Protein AF-A0A2D4DQ81-F1 (afdb_monomer)

Solvent-accessible surface area (backbone atoms only — not comparable to full-atom values): 5212 Å² total; per-residue (Å²): 113,66,66,51,47,74,74,66,54,87,78,87,85,88,85,84,86,80,89,72,98,57,100,66,71,84,96,58,45,73,45,65,53,30,33,61,59,85,61,78,70,57,67,79,80,44,79,95,55,67,59,48,75,52,59,70,71,57,50,54,53,50,54,53,51,33,56,75,68,72,46,70,68,43,82,39,76,81

Sequence (78 aa):
MDWLIGYGVTKIISTGTCGVLIPIEENRFLVPIKALRDEGTSHHYVAPSRYINMNSQMLRLIEKTLLAQGLPYQEVIT

Radius of gyration: 14.48 Å; Cα contacts (8 Å, |Δi|>4): 60; chains: 1; bounding box: 35×30×29 Å

Secondary structure (DSSP, 8-state):
-HHHHHTT------------SS---TT-EEEEEEEE--SSSGGGTS-S-SEEEPPHHHHHHHHHHHHHTT--EEEEE-

pLDDT: mean 88.83, std 6.88, range [68.12, 96.94]

Nearest PDB structures (foldseek):
  2b94-assembly1_A  TM=8.926E-01  e=2.994E-01  Plasmodium knowlesi
  6aqu-assembly1_B  TM=8.589E-01  e=2.610E-01  Plasmodium falciparum
  2hwu-assembly1_D  TM=8.953E-01  e=6.816E-01  Salmonella enterica subsp. enterica serovar Typhimurium str. LT2
  3kvv-assembly1_C  TM=8.992E-01  e=6.816E-01  Escherichia coli K-12
  4yjk-assembly1_A  TM=8.919E-01  e=7.300E-01  Shewanella oneidensis MR-1

Foldseek 3Di:
DVVCVVVPDPDDDDDDDDDDPDDDDPPAAEDEQKEQPPDDPCVVPDPDDRIDGDDPVVSVVVVVVCVVVVHHHDYDYD

Mean predicted aligned error: 4.79 Å

Organism: Streptococcus canis (NCBI:txid1329)

InterPro domains:
  IPR000845 Nucleoside phosphorylase domain [PF01048] (3-77)
  IPR035994 Nucleoside phosphorylase superfamily [G3DSA:3.40.50.1580] (1-78)
  IPR035994 Nucleoside phosphorylase superfamily [SSF53167] (1-77)

Structure (mmCIF, N/CA/C/O backbone):
data_AF-A0A2D4DQ81-F1
#
_entry.id   AF-A0A2D4DQ81-F1
#
loop_
_atom_site.group_PDB
_atom_site.id
_atom_site.type_symbol
_atom_site.label_atom_id
_atom_site.label_alt_id
_atom_site.label_comp_id
_atom_site.label_asym_id
_atom_site.label_entity_id
_atom_site.label_seq_id
_atom_site.pdbx_PDB_ins_code
_atom_site.Cartn_x
_atom_site.Cartn_y
_atom_site.Cartn_z
_atom_site.occupancy
_atom_site.B_iso_or_equiv
_atom_site.auth_seq_id
_atom_site.auth_comp_id
_atom_site.auth_asym_id
_atom_site.auth_atom_id
_atom_site.pdbx_PDB_model_num
ATOM 1 N N . MET A 1 1 ? 14.793 -9.416 -3.366 1.00 77.62 1 MET A N 1
ATOM 2 C CA . MET A 1 1 ? 13.502 -9.472 -4.089 1.00 77.62 1 MET A CA 1
ATOM 3 C C . MET A 1 1 ? 13.685 -10.095 -5.467 1.00 77.62 1 MET A C 1
ATOM 5 O O . MET A 1 1 ? 12.853 -10.888 -5.877 1.00 77.62 1 MET A O 1
ATOM 9 N N . ASP A 1 2 ? 14.812 -9.823 -6.120 1.00 83.50 2 ASP A N 1
ATOM 10 C CA . ASP A 1 2 ? 15.116 -10.265 -7.488 1.00 83.50 2 ASP A CA 1
ATOM 11 C C . ASP A 1 2 ? 15.052 -11.777 -7.709 1.00 83.50 2 ASP A C 1
ATOM 13 O O . ASP A 1 2 ? 14.629 -12.214 -8.771 1.00 83.50 2 ASP A O 1
ATOM 17 N N . TRP A 1 3 ? 15.381 -12.591 -6.701 1.00 93.0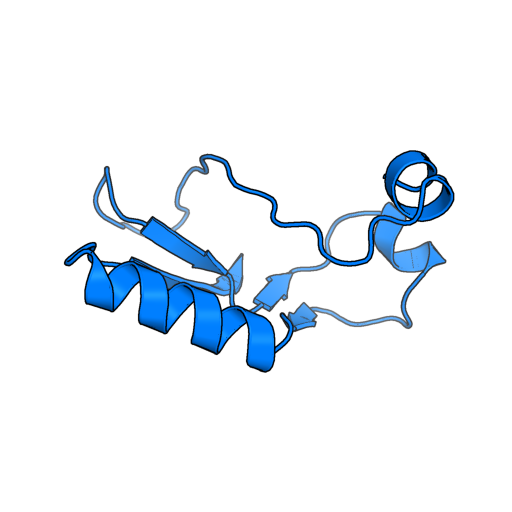6 3 TRP A N 1
ATOM 18 C CA . TRP A 1 3 ? 15.236 -14.043 -6.812 1.00 93.06 3 TRP A CA 1
ATOM 19 C C . TRP A 1 3 ? 13.770 -14.460 -7.014 1.00 93.06 3 TRP A C 1
ATOM 21 O O . TRP A 1 3 ? 13.510 -15.279 -7.884 1.00 93.06 3 TRP A O 1
ATOM 31 N N . LEU A 1 4 ? 12.802 -13.856 -6.306 1.00 92.69 4 LEU A N 1
ATOM 32 C CA . LEU A 1 4 ? 11.368 -14.133 -6.504 1.00 92.69 4 LEU A CA 1
ATOM 33 C C . LEU A 1 4 ? 10.957 -13.840 -7.950 1.00 92.69 4 LEU A C 1
ATOM 35 O O . LEU A 1 4 ? 10.285 -14.651 -8.584 1.00 92.69 4 LEU A O 1
ATOM 39 N N . ILE A 1 5 ? 11.408 -12.701 -8.476 1.00 92.44 5 ILE A N 1
ATOM 40 C CA . ILE A 1 5 ? 11.159 -12.295 -9.862 1.00 92.44 5 ILE A CA 1
ATOM 41 C C . ILE A 1 5 ? 11.808 -13.301 -10.827 1.00 92.44 5 ILE A C 1
ATOM 43 O O . ILE A 1 5 ? 11.162 -13.741 -11.775 1.00 92.44 5 ILE A O 1
ATOM 47 N N . GLY A 1 6 ? 13.041 -13.737 -10.547 1.00 94.06 6 GLY A N 1
ATOM 48 C CA . GLY A 1 6 ? 13.761 -14.755 -11.318 1.00 94.06 6 GLY A CA 1
ATOM 49 C C . GLY A 1 6 ? 13.078 -16.128 -11.339 1.00 94.06 6 GLY A C 1
ATOM 50 O O . GLY A 1 6 ? 13.154 -16.825 -12.345 1.00 94.06 6 GLY A O 1
ATOM 51 N N . TYR A 1 7 ? 12.346 -16.491 -10.281 1.00 95.38 7 TYR A N 1
ATOM 52 C CA . TYR A 1 7 ? 11.501 -17.694 -10.236 1.00 95.38 7 TYR A CA 1
ATOM 53 C C . TYR A 1 7 ? 10.103 -17.496 -10.857 1.00 95.38 7 TYR A C 1
ATOM 55 O O . TYR A 1 7 ? 9.252 -18.377 -10.752 1.00 95.38 7 TYR A O 1
ATOM 63 N N . GLY A 1 8 ? 9.846 -16.362 -11.518 1.00 95.44 8 GLY A N 1
ATOM 64 C CA . GLY A 1 8 ? 8.604 -16.104 -12.250 1.00 95.44 8 GLY A CA 1
ATOM 65 C C . GLY A 1 8 ? 7.494 -15.440 -11.433 1.00 95.44 8 GLY A C 1
ATOM 66 O O . GLY A 1 8 ? 6.352 -15.377 -11.894 1.00 95.44 8 GLY A O 1
ATOM 67 N N . VAL A 1 9 ? 7.785 -14.920 -10.235 1.00 95.62 9 VAL A N 1
ATOM 68 C CA . VAL A 1 9 ? 6.800 -14.148 -9.465 1.00 95.62 9 VAL A CA 1
ATOM 69 C C . VAL A 1 9 ? 6.540 -12.810 -10.156 1.00 95.62 9 VAL A C 1
ATOM 71 O O . VAL A 1 9 ? 7.437 -11.990 -10.324 1.00 95.62 9 VAL A O 1
ATOM 74 N N . THR A 1 10 ? 5.279 -12.567 -10.514 1.00 91.75 10 THR A N 1
ATOM 75 C CA . THR A 1 10 ? 4.843 -11.351 -11.227 1.00 91.75 10 THR A CA 1
ATOM 76 C C . THR A 1 10 ? 4.074 -10.365 -10.350 1.00 91.75 10 THR A C 1
ATOM 78 O O . THR A 1 10 ? 3.874 -9.216 -10.741 1.00 91.75 10 THR A O 1
ATOM 81 N N . LYS A 1 11 ? 3.623 -10.795 -9.166 1.00 90.31 11 LYS A N 1
ATOM 82 C CA . LYS A 1 11 ? 2.865 -9.975 -8.214 1.00 90.31 11 LYS A CA 1
ATOM 83 C C . LYS A 1 11 ? 3.402 -10.205 -6.810 1.00 90.31 11 LYS A C 1
ATOM 85 O O . LYS A 1 11 ? 3.428 -11.339 -6.343 1.00 90.31 11 LYS A O 1
ATOM 90 N N . ILE A 1 12 ? 3.810 -9.128 -6.147 1.00 90.56 12 ILE A N 1
ATOM 91 C CA . ILE A 1 12 ? 4.345 -9.150 -4.785 1.00 90.56 12 ILE A CA 1
ATOM 92 C C . ILE A 1 12 ? 3.506 -8.191 -3.945 1.00 90.56 12 ILE A C 1
ATOM 94 O O . ILE A 1 12 ? 3.296 -7.044 -4.336 1.00 90.56 12 ILE A O 1
ATOM 98 N N . ILE A 1 13 ? 3.021 -8.672 -2.803 1.00 90.31 13 ILE A N 1
ATOM 99 C CA . ILE A 1 13 ? 2.308 -7.871 -1.808 1.00 90.31 13 ILE A CA 1
ATOM 100 C C . ILE A 1 13 ? 3.163 -7.886 -0.546 1.00 90.31 13 ILE A C 1
ATOM 102 O O . ILE A 1 13 ? 3.482 -8.958 -0.038 1.00 90.31 13 ILE A O 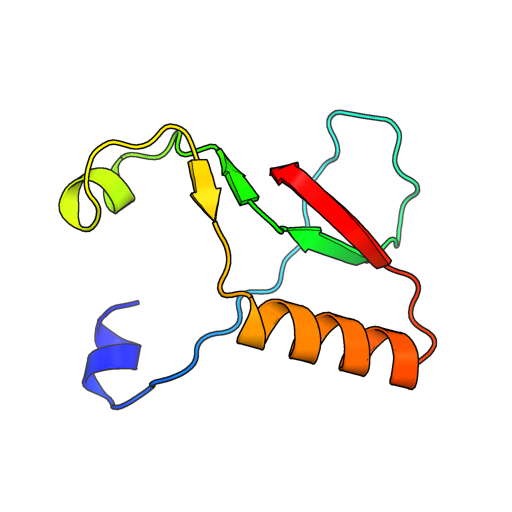1
ATOM 106 N N . SER A 1 14 ? 3.551 -6.706 -0.068 1.00 90.56 14 SER A N 1
ATOM 107 C CA . SER A 1 14 ? 4.256 -6.551 1.203 1.00 90.56 14 SER A CA 1
ATOM 108 C C . SER A 1 14 ? 3.275 -6.058 2.256 1.00 90.56 14 SER A C 1
ATOM 110 O O . SER A 1 14 ? 2.569 -5.075 2.030 1.00 90.56 14 SER A O 1
ATOM 112 N N . THR A 1 15 ? 3.226 -6.740 3.394 1.00 92.50 15 THR A N 1
ATOM 113 C CA . THR A 1 15 ? 2.405 -6.368 4.549 1.00 92.50 15 THR A CA 1
ATOM 114 C C . THR A 1 15 ? 3.290 -6.305 5.779 1.00 92.50 15 THR A C 1
ATOM 116 O O . THR A 1 15 ? 4.140 -7.173 5.973 1.00 92.50 15 THR A O 1
ATOM 119 N 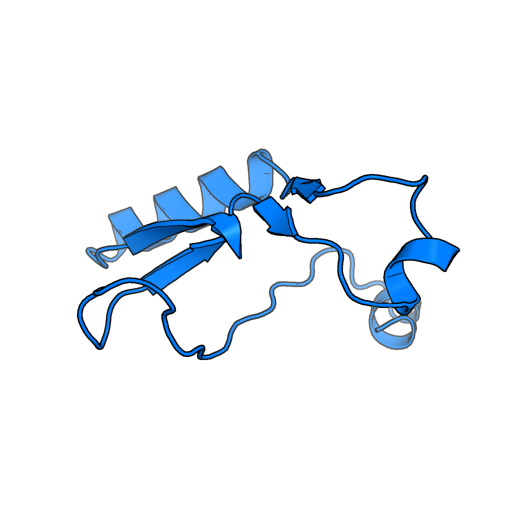N . GLY A 1 16 ? 3.066 -5.315 6.630 1.00 92.25 16 GLY A N 1
ATOM 120 C CA . GLY A 1 16 ? 3.814 -5.149 7.865 1.00 92.25 16 GLY A CA 1
ATOM 121 C C . GLY A 1 16 ? 3.122 -4.168 8.796 1.00 92.25 16 GLY A C 1
ATOM 122 O O . GLY A 1 16 ? 1.997 -3.740 8.545 1.00 92.25 16 GLY A O 1
ATOM 123 N N . THR A 1 17 ? 3.816 -3.818 9.868 1.00 91.81 17 THR A N 1
ATOM 124 C CA . THR A 1 17 ? 3.371 -2.839 10.860 1.00 91.81 17 THR A CA 1
ATOM 125 C C . THR A 1 17 ? 4.260 -1.605 10.800 1.00 91.81 17 THR A C 1
ATOM 127 O O . THR A 1 17 ? 5.452 -1.715 10.512 1.00 91.81 17 THR A O 1
ATOM 130 N N . CYS A 1 18 ? 3.713 -0.439 11.123 1.00 89.81 18 CYS A N 1
ATOM 131 C CA . CYS A 1 18 ? 4.471 0.804 11.203 1.00 89.81 18 CYS A CA 1
ATOM 132 C C . CYS A 1 18 ? 3.975 1.676 12.359 1.00 89.81 18 CYS A C 1
ATOM 134 O O . CYS A 1 18 ? 2.827 1.563 12.785 1.00 89.81 18 CYS A O 1
ATOM 136 N N . GLY A 1 19 ? 4.849 2.556 12.849 1.00 90.81 19 GLY A N 1
ATOM 137 C CA . GLY A 1 19 ? 4.442 3.667 13.706 1.00 90.81 19 GLY A CA 1
ATOM 138 C C . GLY A 1 19 ? 3.780 4.779 12.891 1.00 90.81 19 GLY A C 1
ATOM 139 O O . GLY A 1 19 ? 3.895 4.815 11.665 1.00 90.81 19 GLY A O 1
ATOM 140 N N . VAL A 1 20 ? 3.103 5.699 13.575 1.00 90.94 20 VAL A N 1
ATOM 141 C CA . VAL A 1 20 ? 2.395 6.822 12.949 1.00 90.94 20 VAL A CA 1
ATOM 142 C C . VAL A 1 20 ? 2.991 8.149 13.415 1.00 90.94 20 VAL A C 1
ATOM 144 O O . VAL A 1 20 ? 3.278 8.331 14.594 1.00 90.94 20 VAL A O 1
ATOM 147 N N . LEU A 1 21 ? 3.212 9.073 12.475 1.00 90.88 21 LEU A N 1
ATOM 148 C CA . LEU A 1 21 ? 3.727 10.424 12.761 1.00 90.88 21 LEU A CA 1
ATOM 149 C C . LEU A 1 21 ? 2.608 11.426 13.086 1.00 90.88 21 LEU A C 1
ATOM 151 O O . LEU A 1 21 ? 2.865 12.517 13.586 1.00 90.88 21 LEU A O 1
ATOM 155 N N . ILE A 1 22 ? 1.368 11.048 12.784 1.00 90.94 22 ILE A N 1
ATOM 156 C CA . ILE A 1 22 ? 0.141 11.765 13.122 1.00 90.94 22 ILE A CA 1
ATOM 157 C C . ILE A 1 22 ? -0.741 10.839 13.966 1.00 90.94 22 ILE A C 1
ATOM 159 O O . ILE A 1 22 ? -0.614 9.621 13.837 1.00 90.94 22 ILE A O 1
ATOM 163 N N . PRO A 1 23 ? -1.629 11.372 14.821 1.00 89.25 23 PRO A N 1
ATOM 164 C CA . PRO A 1 23 ? -2.490 10.547 15.661 1.00 89.25 23 PRO A CA 1
ATOM 165 C C . PRO A 1 23 ? -3.484 9.755 14.801 1.00 89.25 23 PRO A C 1
ATOM 167 O O . PRO A 1 23 ? -4.512 10.272 14.367 1.00 89.25 23 PRO A O 1
ATOM 170 N N . ILE A 1 24 ? -3.151 8.491 14.553 1.00 90.25 24 ILE A N 1
ATOM 171 C CA . ILE A 1 24 ? -4.020 7.476 13.958 1.00 90.25 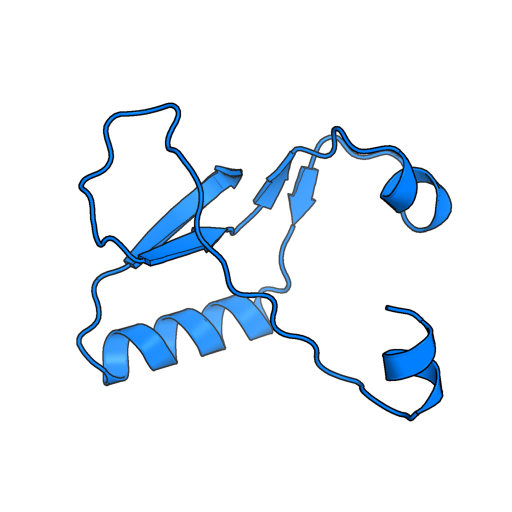24 ILE A CA 1
ATOM 172 C C . ILE A 1 24 ? -4.232 6.402 15.022 1.00 90.25 24 ILE A C 1
ATOM 174 O O . ILE A 1 24 ? -3.299 6.040 15.737 1.00 90.25 24 ILE A O 1
ATOM 178 N N . GLU A 1 25 ? -5.464 5.914 15.137 1.00 88.19 25 GLU A N 1
ATOM 179 C CA . GLU A 1 25 ? -5.815 4.867 16.096 1.00 88.19 25 GLU A CA 1
ATOM 180 C C . GLU A 1 25 ? -5.039 3.569 15.842 1.00 88.19 25 GLU A C 1
ATOM 182 O O . GLU A 1 25 ? -4.777 3.185 14.698 1.00 88.19 25 GLU A O 1
ATOM 187 N N . GLU A 1 26 ? -4.718 2.862 16.925 1.00 85.31 26 GLU A N 1
ATOM 188 C CA . GLU A 1 26 ? -4.166 1.513 16.845 1.00 85.31 26 GLU A CA 1
ATOM 189 C C . GLU A 1 26 ? -5.135 0.549 16.144 1.00 85.31 26 GLU A C 1
ATOM 191 O O . GLU A 1 26 ? -6.347 0.765 16.090 1.00 85.31 26 GLU A O 1
ATOM 196 N N . ASN A 1 27 ? -4.591 -0.552 15.619 1.00 86.44 27 ASN A N 1
ATOM 197 C CA . ASN A 1 27 ? -5.348 -1.593 14.912 1.00 86.44 27 ASN A CA 1
ATOM 198 C C . ASN A 1 27 ? -6.087 -1.100 13.653 1.00 86.44 27 ASN A C 1
ATOM 200 O O . ASN A 1 27 ? -7.046 -1.726 13.200 1.00 86.44 27 ASN A O 1
ATOM 204 N N . ARG A 1 28 ? -5.632 0.008 13.057 1.00 89.06 28 ARG A N 1
ATOM 205 C CA . ARG 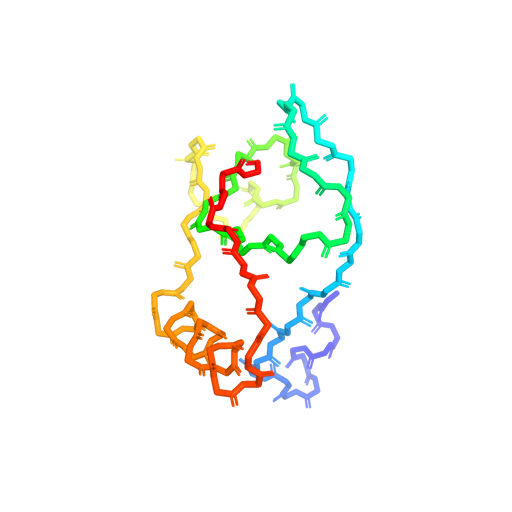A 1 28 ? -6.115 0.494 11.763 1.00 89.06 28 ARG A CA 1
ATOM 206 C C . ARG A 1 28 ? -5.268 -0.072 10.624 1.00 89.06 28 ARG A C 1
ATOM 208 O O . ARG A 1 28 ? -4.042 0.016 10.653 1.00 89.06 28 ARG A O 1
ATOM 215 N N . PHE A 1 29 ? -5.914 -0.589 9.580 1.00 93.12 29 PHE A N 1
ATOM 216 C CA . PHE A 1 29 ? -5.215 -0.910 8.337 1.00 93.12 29 PHE A CA 1
ATOM 217 C C . PHE A 1 29 ? -4.832 0.370 7.598 1.00 93.12 29 PHE A C 1
ATOM 219 O O . PHE A 1 29 ? -5.669 1.247 7.381 1.00 93.12 29 PHE A O 1
ATOM 226 N N . LEU A 1 30 ? -3.573 0.455 7.178 1.00 94.00 30 LEU A N 1
ATOM 227 C CA . LEU A 1 30 ? -3.055 1.577 6.407 1.00 94.00 30 LEU A CA 1
ATOM 228 C C . LEU A 1 30 ? -2.748 1.112 4.988 1.00 94.00 30 LEU A C 1
ATOM 230 O O . LEU A 1 30 ? -1.989 0.164 4.789 1.00 94.00 30 LEU A O 1
ATOM 234 N N . VAL A 1 31 ? -3.345 1.780 4.005 1.00 94.12 31 VAL A N 1
ATOM 235 C CA . VAL A 1 31 ? -3.107 1.511 2.585 1.00 94.12 31 VAL A CA 1
ATOM 236 C C . VAL A 1 31 ? -2.232 2.638 2.033 1.00 94.12 31 VAL A C 1
ATOM 238 O O . VAL A 1 31 ? -2.724 3.750 1.835 1.00 94.12 31 VAL A O 1
ATOM 241 N N . PRO A 1 32 ? -0.927 2.403 1.808 1.00 92.69 32 PRO A N 1
ATOM 242 C CA . PRO A 1 32 ? -0.047 3.425 1.264 1.00 92.69 32 PRO A CA 1
ATOM 243 C C . PRO A 1 32 ? -0.398 3.680 -0.203 1.00 92.69 32 PRO A C 1
ATOM 245 O O . PRO A 1 32 ? -0.243 2.802 -1.048 1.00 92.69 32 PRO A O 1
ATOM 248 N N . ILE A 1 33 ? -0.854 4.889 -0.525 1.00 93.56 33 ILE A N 1
ATOM 249 C CA . ILE A 1 33 ? -1.125 5.295 -1.915 1.00 93.56 33 ILE A CA 1
ATOM 250 C C . ILE A 1 33 ? 0.127 5.861 -2.590 1.00 93.56 33 ILE A C 1
ATOM 252 O O . ILE A 1 33 ? 0.287 5.788 -3.814 1.00 93.56 33 ILE A O 1
ATOM 256 N N . LYS A 1 34 ? 1.028 6.425 -1.781 1.00 91.62 34 LYS A N 1
ATOM 257 C CA . LYS A 1 34 ? 2.306 7.006 -2.186 1.00 91.62 34 LYS A CA 1
ATOM 258 C C . LYS A 1 34 ? 3.321 6.810 -1.070 1.00 91.62 34 LYS A C 1
ATOM 260 O O . LYS A 1 34 ? 2.957 6.909 0.097 1.00 91.62 34 LYS A O 1
ATOM 265 N N . ALA A 1 35 ? 4.574 6.603 -1.448 1.00 89.50 35 ALA A N 1
ATOM 266 C CA . ALA A 1 35 ? 5.691 6.547 -0.516 1.00 89.50 35 ALA A CA 1
ATOM 267 C C . ALA A 1 35 ? 6.711 7.641 -0.843 1.00 89.50 35 ALA A C 1
ATOM 269 O O . ALA A 1 35 ? 7.073 7.823 -2.010 1.00 89.50 35 ALA A O 1
ATOM 270 N N . LEU A 1 36 ? 7.150 8.378 0.171 1.00 88.50 36 LEU A N 1
ATOM 271 C CA . LEU A 1 36 ? 8.282 9.282 0.138 1.00 88.50 36 LEU A CA 1
ATOM 272 C C . LEU A 1 36 ? 9.529 8.454 -0.150 1.00 88.50 36 LEU A C 1
ATOM 274 O O . LEU A 1 36 ? 9.794 7.433 0.484 1.00 88.50 36 LEU A O 1
ATOM 278 N N . ARG A 1 37 ? 10.287 8.886 -1.150 1.00 84.25 37 ARG A N 1
ATOM 279 C CA . ARG A 1 37 ? 11.483 8.180 -1.578 1.00 84.25 37 ARG A CA 1
ATOM 280 C C . ARG A 1 37 ? 12.693 8.752 -0.854 1.00 84.25 37 ARG A C 1
ATOM 282 O O . ARG A 1 37 ? 13.273 9.728 -1.316 1.00 84.25 37 ARG A O 1
ATOM 289 N N . ASP A 1 38 ? 13.020 8.151 0.283 1.00 77.50 38 ASP A N 1
ATOM 290 C CA . ASP A 1 38 ? 14.154 8.545 1.137 1.00 77.50 38 ASP A CA 1
ATOM 291 C C . ASP A 1 38 ? 15.195 7.416 1.294 1.00 77.50 38 ASP A C 1
ATOM 293 O O . ASP A 1 38 ? 16.117 7.492 2.099 1.00 77.50 38 ASP A O 1
ATOM 297 N N . GLU A 1 39 ? 15.053 6.332 0.519 1.00 68.94 39 GLU A N 1
ATOM 298 C CA . GLU A 1 39 ? 15.946 5.169 0.552 1.00 68.94 39 GLU A CA 1
ATOM 299 C C . GLU A 1 39 ? 16.788 5.058 -0.729 1.00 68.94 39 GLU A C 1
ATOM 301 O O . GLU A 1 39 ? 16.331 5.400 -1.819 1.00 68.94 39 GLU A O 1
ATOM 306 N N . GLY A 1 40 ? 18.032 4.584 -0.606 1.00 68.12 40 GLY A N 1
ATOM 307 C CA . GLY A 1 40 ? 19.019 4.609 -1.693 1.00 68.12 40 GLY A CA 1
ATOM 308 C C . GLY A 1 40 ? 18.798 3.590 -2.820 1.00 68.12 40 GLY A C 1
ATOM 309 O O . GLY A 1 40 ? 19.296 3.791 -3.924 1.00 68.12 40 GLY A O 1
ATOM 310 N N . THR A 1 41 ? 18.044 2.513 -2.595 1.00 70.69 41 THR A N 1
ATOM 311 C CA . THR A 1 41 ? 17.949 1.376 -3.528 1.00 70.69 41 THR A CA 1
ATOM 312 C C . THR A 1 41 ? 17.128 1.724 -4.767 1.00 70.69 41 THR A C 1
ATOM 314 O O . THR A 1 41 ? 17.544 1.446 -5.891 1.00 70.69 41 THR A O 1
ATOM 317 N N . SER A 1 42 ? 15.985 2.391 -4.604 1.00 70.69 42 SER A N 1
ATOM 318 C CA . SER A 1 42 ? 15.097 2.797 -5.703 1.00 70.69 42 SER A CA 1
ATOM 319 C C . SER A 1 42 ? 15.735 3.776 -6.689 1.00 70.69 42 SER A C 1
ATOM 321 O O . SER A 1 42 ? 15.322 3.814 -7.851 1.00 70.69 42 SER A O 1
ATOM 323 N N . HIS A 1 43 ? 16.778 4.513 -6.288 1.00 69.75 43 HIS A N 1
ATOM 324 C CA . HIS A 1 43 ? 17.528 5.391 -7.193 1.00 69.75 43 HIS A CA 1
ATOM 325 C C . HIS A 1 43 ? 18.218 4.637 -8.336 1.00 69.75 43 HIS A C 1
ATOM 327 O O . HIS 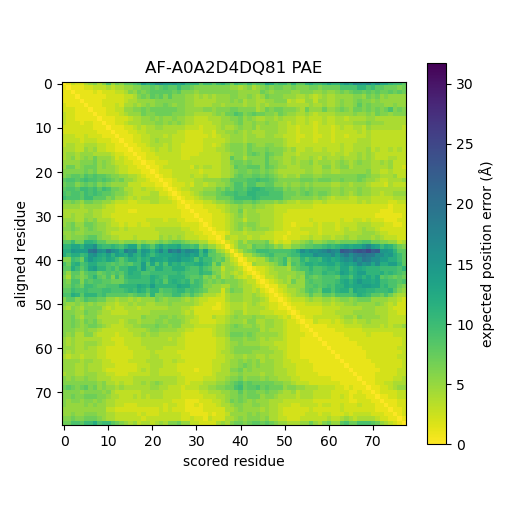A 1 43 ? 18.467 5.233 -9.381 1.00 69.75 43 HIS A O 1
ATOM 333 N N . HIS A 1 44 ? 18.483 3.339 -8.171 1.00 75.56 44 HIS A N 1
ATOM 334 C CA . HIS A 1 44 ? 19.083 2.506 -9.212 1.00 75.56 44 HIS A CA 1
ATOM 335 C C . HIS A 1 44 ? 18.074 2.009 -10.258 1.00 75.56 44 HIS A C 1
ATOM 337 O O . HIS A 1 44 ? 18.480 1.629 -11.354 1.00 75.56 44 HIS A O 1
ATOM 343 N N . TYR A 1 45 ? 16.774 2.018 -9.944 1.00 74.62 45 TYR A N 1
ATOM 344 C CA . TYR A 1 45 ? 15.743 1.363 -10.759 1.00 74.62 45 TYR A CA 1
ATOM 345 C C . TYR A 1 45 ? 14.694 2.325 -11.324 1.00 74.62 45 TYR A C 1
ATOM 347 O O . TYR A 1 45 ? 14.016 1.991 -12.294 1.00 74.62 45 TYR A O 1
ATOM 355 N N . VAL A 1 46 ? 14.535 3.514 -10.733 1.00 79.94 46 VAL A N 1
ATOM 356 C CA . VAL A 1 46 ? 13.506 4.487 -11.121 1.00 79.94 46 VAL A CA 1
ATOM 357 C C . VAL A 1 46 ? 14.098 5.893 -11.192 1.00 79.94 46 VAL A C 1
ATOM 359 O O . VAL A 1 46 ? 14.850 6.322 -10.312 1.00 79.94 46 VAL A O 1
ATOM 362 N N . ALA A 1 47 ? 13.705 6.642 -12.228 1.00 81.44 47 ALA A N 1
ATOM 363 C CA . ALA A 1 47 ? 14.108 8.033 -12.423 1.00 81.44 47 ALA A CA 1
ATOM 364 C C . ALA A 1 47 ? 13.862 8.888 -11.162 1.00 81.44 47 ALA A C 1
ATOM 366 O O . ALA A 1 47 ? 12.911 8.617 -10.426 1.00 81.44 47 ALA A O 1
ATOM 367 N N . PRO A 1 48 ? 14.684 9.919 -10.894 1.00 81.88 48 PRO A N 1
ATOM 368 C CA . PRO A 1 48 ? 14.533 10.802 -9.738 1.00 81.88 48 PRO A CA 1
ATOM 369 C C . PRO A 1 48 ? 13.102 11.316 -9.543 1.00 81.88 48 PRO A C 1
ATOM 371 O O . PRO A 1 48 ? 12.546 11.994 -10.402 1.00 81.88 48 PRO A O 1
ATOM 374 N N . SER A 1 49 ? 12.506 10.998 -8.395 1.00 84.56 49 SER A N 1
ATOM 375 C CA . SER A 1 49 ? 11.190 11.483 -7.979 1.00 84.56 49 SER A CA 1
ATOM 376 C C . SER A 1 49 ? 11.137 11.580 -6.457 1.00 84.56 49 SER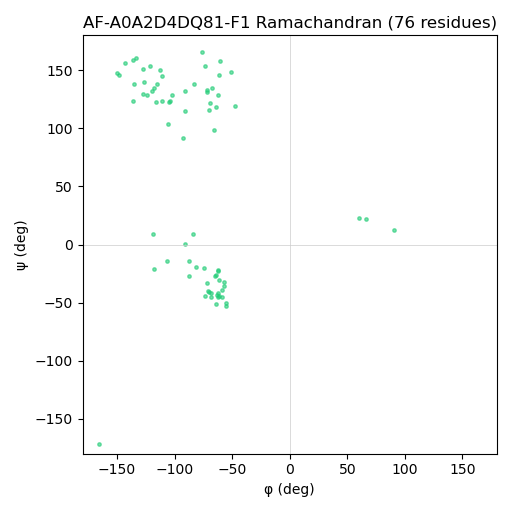 A C 1
ATOM 378 O O . SER A 1 49 ? 11.763 10.784 -5.762 1.00 84.56 49 SER A O 1
ATOM 380 N N . ARG A 1 50 ? 10.374 12.547 -5.933 1.00 86.38 50 ARG A N 1
ATOM 381 C CA . ARG A 1 50 ? 10.166 12.690 -4.481 1.00 86.38 50 ARG A CA 1
ATOM 382 C C . ARG A 1 50 ? 9.273 11.587 -3.913 1.00 86.38 50 ARG A C 1
ATOM 384 O O . ARG A 1 50 ? 9.454 11.172 -2.778 1.00 86.38 50 ARG A O 1
ATOM 391 N N . TYR A 1 51 ? 8.311 11.126 -4.708 1.00 89.31 51 TYR A N 1
ATOM 392 C CA . TYR A 1 51 ? 7.364 10.089 -4.320 1.00 89.31 51 TYR A CA 1
ATOM 393 C C . TYR A 1 51 ? 7.348 8.960 -5.344 1.00 89.31 51 TYR A C 1
ATOM 395 O O . TYR A 1 51 ? 7.551 9.187 -6.542 1.00 89.31 51 TYR A O 1
ATOM 403 N N . ILE A 1 52 ? 7.041 7.759 -4.868 1.00 88.88 52 ILE A N 1
ATOM 404 C CA . ILE A 1 52 ? 6.651 6.613 -5.683 1.00 88.88 52 ILE A CA 1
ATOM 405 C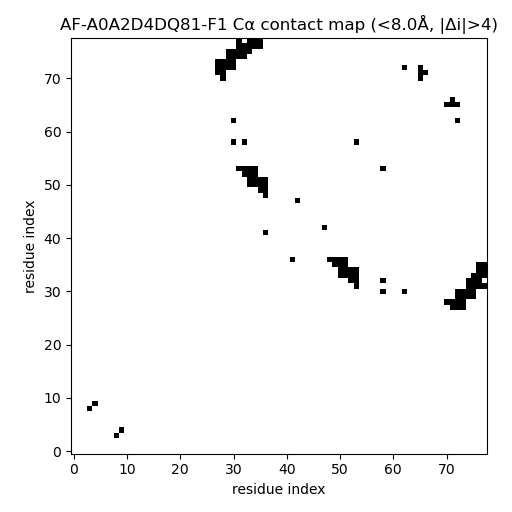 C . ILE A 1 52 ? 5.141 6.434 -5.515 1.00 88.88 52 ILE A C 1
ATOM 407 O O . ILE A 1 52 ? 4.650 6.298 -4.396 1.00 88.88 52 ILE A O 1
ATOM 411 N N . ASN A 1 53 ? 4.400 6.467 -6.625 1.00 89.81 53 ASN A N 1
ATOM 412 C CA . ASN A 1 53 ? 2.965 6.180 -6.617 1.00 89.81 53 ASN A CA 1
ATOM 413 C C . ASN A 1 53 ? 2.744 4.668 -6.663 1.00 89.81 53 ASN A C 1
ATOM 415 O O . ASN A 1 53 ? 3.383 3.975 -7.459 1.00 89.81 53 ASN A O 1
ATOM 419 N N . MET A 1 54 ? 1.797 4.172 -5.871 1.00 88.62 54 MET A N 1
ATOM 420 C CA . MET A 1 54 ? 1.386 2.776 -5.956 1.00 88.62 54 MET A CA 1
ATOM 421 C C . MET A 1 54 ? 0.550 2.501 -7.209 1.00 88.62 54 MET A C 1
ATOM 423 O O . MET A 1 54 ? -0.113 3.378 -7.766 1.00 88.62 54 MET A O 1
ATOM 427 N N . ASN A 1 55 ? 0.581 1.248 -7.667 1.00 89.75 55 ASN A N 1
ATOM 428 C CA . ASN A 1 55 ? -0.199 0.812 -8.820 1.00 89.75 55 ASN A CA 1
ATOM 429 C C . ASN A 1 55 ? -1.708 0.927 -8.522 1.00 89.75 55 ASN A C 1
ATOM 431 O O . ASN A 1 55 ? -2.235 0.234 -7.652 1.00 89.75 55 ASN A O 1
ATOM 435 N N . SER A 1 56 ? -2.416 1.754 -9.296 1.00 89.62 56 SER A N 1
ATOM 436 C CA . SER A 1 56 ? -3.842 2.054 -9.099 1.00 89.62 56 SER A CA 1
ATOM 437 C C . SER A 1 56 ? -4.779 0.858 -9.290 1.00 89.62 56 SER A C 1
ATOM 439 O O . SER A 1 56 ? -5.870 0.822 -8.726 1.00 89.62 56 SER A O 1
ATOM 441 N N . GLN A 1 57 ? -4.406 -0.136 -10.100 1.00 91.38 57 GLN A N 1
ATOM 442 C CA . GLN A 1 57 ? -5.171 -1.382 -10.205 1.00 91.38 57 GLN A CA 1
ATOM 443 C C . GLN A 1 57 ? -5.025 -2.216 -8.932 1.00 91.38 57 GLN A C 1
ATOM 445 O O . GLN A 1 57 ? -6.014 -2.769 -8.457 1.00 91.38 57 GLN A O 1
ATOM 450 N N . MET A 1 58 ? -3.818 -2.269 -8.364 1.00 89.62 58 MET A N 1
ATOM 451 C CA . MET A 1 58 ? -3.565 -3.018 -7.137 1.00 89.62 58 MET A CA 1
ATOM 452 C C . MET A 1 58 ? -4.223 -2.360 -5.921 1.00 89.62 58 MET A C 1
ATOM 454 O O . MET A 1 58 ? -4.834 -3.064 -5.124 1.00 89.62 58 MET A O 1
ATOM 458 N N . LEU A 1 59 ? -4.176 -1.026 -5.824 1.00 92.62 59 LEU A N 1
ATOM 459 C CA . LEU A 1 59 ? -4.871 -0.268 -4.776 1.00 92.62 59 LEU A CA 1
ATOM 460 C C . LEU A 1 59 ? -6.368 -0.591 -4.750 1.00 92.62 59 LEU A C 1
ATOM 462 O O . LEU A 1 59 ? -6.867 -1.090 -3.748 1.00 92.62 59 LEU A O 1
ATOM 466 N N . ARG A 1 60 ? -7.049 -0.479 -5.898 1.00 93.75 60 ARG A N 1
ATOM 467 C CA . ARG A 1 60 ? -8.479 -0.817 -6.010 1.00 93.75 60 ARG A CA 1
ATOM 468 C C . ARG A 1 60 ? -8.803 -2.252 -5.595 1.00 93.75 60 ARG A C 1
ATOM 470 O O . ARG A 1 60 ? -9.869 -2.505 -5.040 1.00 93.75 60 ARG A O 1
ATOM 477 N N . LEU A 1 61 ? -7.916 -3.208 -5.883 1.00 94.12 61 LEU A N 1
ATOM 478 C CA . LEU A 1 61 ? -8.097 -4.600 -5.459 1.00 94.12 61 LEU A CA 1
ATOM 479 C C . LEU A 1 61 ? -7.970 -4.749 -3.939 1.00 94.12 61 LEU A C 1
ATOM 481 O O . LEU A 1 61 ? -8.770 -5.465 -3.337 1.00 94.12 61 LEU A O 1
ATOM 485 N N . ILE A 1 62 ? -6.999 -4.069 -3.326 1.00 93.69 62 ILE A N 1
ATOM 486 C CA . ILE A 1 62 ? -6.794 -4.070 -1.873 1.00 93.69 62 ILE A CA 1
ATOM 487 C C . ILE A 1 62 ? -7.996 -3.430 -1.176 1.00 93.69 62 ILE A C 1
ATOM 489 O O . ILE A 1 62 ? -8.606 -4.068 -0.324 1.00 93.69 62 ILE A O 1
ATOM 493 N N . GLU A 1 63 ? -8.397 -2.232 -1.599 1.00 94.06 63 GLU A N 1
ATOM 494 C CA . GLU A 1 63 ? -9.554 -1.499 -1.069 1.00 94.06 63 GLU A CA 1
ATOM 495 C C . GLU A 1 63 ? -10.829 -2.343 -1.145 1.00 94.06 63 GLU A C 1
ATOM 497 O O . GLU A 1 63 ? -11.508 -2.556 -0.142 1.00 94.06 63 GLU A O 1
ATOM 502 N N . LYS A 1 64 ? -11.120 -2.919 -2.320 1.00 95.88 64 LYS A N 1
ATOM 503 C CA . LYS A 1 64 ? -12.285 -3.793 -2.507 1.00 95.88 64 LYS A CA 1
ATOM 504 C C . LYS A 1 64 ? -12.250 -5.005 -1.576 1.00 95.88 64 LYS A C 1
ATOM 506 O O . LYS A 1 64 ? -13.293 -5.409 -1.069 1.00 95.88 64 LYS A O 1
ATOM 511 N N . THR A 1 65 ? -11.073 -5.593 -1.368 1.00 95.94 65 THR A N 1
ATOM 512 C CA . THR A 1 65 ? -10.908 -6.759 -0.491 1.00 95.94 65 THR A CA 1
ATOM 513 C C . THR A 1 65 ? -11.148 -6.380 0.967 1.00 95.94 65 THR A C 1
ATOM 515 O O . THR A 1 65 ? -11.899 -7.067 1.650 1.00 95.94 65 THR A O 1
ATOM 518 N N . LEU A 1 66 ? -10.580 -5.263 1.429 1.00 94.62 66 LEU A N 1
ATOM 519 C CA . LEU A 1 66 ? -10.761 -4.769 2.796 1.00 94.62 66 LEU A CA 1
ATOM 520 C C . LEU A 1 66 ? -12.231 -4.435 3.079 1.00 94.62 66 LEU A C 1
ATOM 522 O O . LEU A 1 66 ? -12.782 -4.896 4.078 1.00 94.62 66 LEU A O 1
ATOM 526 N N . LEU A 1 67 ? -12.897 -3.743 2.149 1.00 94.56 67 LEU A N 1
ATOM 527 C CA . LEU A 1 67 ? -14.327 -3.435 2.245 1.00 94.56 67 LEU A CA 1
ATOM 528 C C . LEU A 1 67 ? -15.193 -4.697 2.283 1.00 94.56 67 LEU A C 1
ATOM 530 O O . LEU A 1 67 ? -1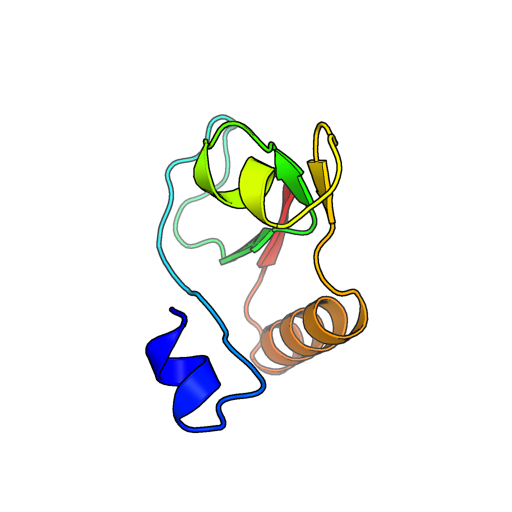6.101 -4.791 3.105 1.00 94.56 67 LEU A O 1
ATOM 534 N N . ALA A 1 68 ? -14.903 -5.686 1.432 1.00 96.94 68 ALA A N 1
ATOM 535 C CA . ALA A 1 68 ? -15.644 -6.947 1.405 1.00 96.94 68 ALA A CA 1
ATOM 536 C C . ALA A 1 68 ? -15.496 -7.759 2.704 1.00 96.94 68 ALA A C 1
ATOM 538 O O . ALA A 1 68 ? -16.386 -8.537 3.035 1.00 96.94 68 ALA A O 1
ATOM 539 N N . GLN A 1 69 ? -14.391 -7.583 3.432 1.00 95.44 69 GLN A N 1
ATOM 540 C CA . GLN A 1 69 ? -14.157 -8.208 4.738 1.00 95.44 69 GLN A CA 1
ATOM 541 C C . GLN A 1 69 ? -14.639 -7.346 5.918 1.00 95.44 69 GLN A C 1
ATOM 543 O O . GLN A 1 69 ? -14.479 -7.748 7.066 1.00 95.44 69 GLN A O 1
ATOM 548 N N . GLY A 1 70 ? -15.215 -6.164 5.664 1.00 93.94 70 GLY A N 1
ATOM 549 C CA . GLY A 1 70 ? -15.645 -5.238 6.717 1.00 93.94 70 GLY A CA 1
ATOM 550 C C . GLY A 1 70 ? -14.488 -4.650 7.530 1.00 93.94 70 GLY A C 1
ATOM 551 O O . GLY A 1 70 ? -14.692 -4.225 8.665 1.00 93.94 70 GLY A O 1
ATOM 552 N N . LEU A 1 71 ? -13.273 -4.641 6.973 1.00 92.50 71 LEU A N 1
ATOM 553 C CA . LEU A 1 71 ? -12.080 -4.137 7.643 1.00 92.50 71 LEU A CA 1
ATOM 554 C C . LEU A 1 71 ? -11.904 -2.645 7.328 1.00 92.50 71 LEU A C 1
ATOM 556 O O . LEU A 1 71 ? -11.666 -2.295 6.166 1.00 92.50 71 LEU A O 1
ATOM 560 N N . PRO A 1 72 ? -12.006 -1.749 8.328 1.00 91.00 72 PRO A N 1
ATOM 561 C CA . PRO A 1 72 ? -11.781 -0.332 8.108 1.00 91.00 72 PRO A CA 1
ATOM 562 C C . PRO A 1 72 ? -10.310 -0.092 7.776 1.00 91.00 72 PRO A C 1
ATOM 564 O O . PRO A 1 72 ? -9.407 -0.604 8.445 1.00 91.00 72 PRO A O 1
ATOM 567 N N . TYR A 1 73 ? -10.074 0.725 6.758 1.00 93.44 73 TYR A N 1
ATOM 568 C CA . TYR A 1 73 ? -8.737 1.118 6.347 1.00 93.44 73 TYR A CA 1
ATOM 569 C C . TYR A 1 73 ? -8.666 2.621 6.121 1.00 93.44 73 TYR A C 1
ATOM 571 O O . TYR A 1 73 ? -9.682 3.292 5.936 1.00 93.44 73 TYR A O 1
ATOM 579 N N . GLN A 1 74 ? -7.446 3.139 6.140 1.00 92.88 74 GLN A N 1
ATOM 580 C CA . GLN A 1 74 ? -7.154 4.526 5.836 1.00 92.88 74 GLN A CA 1
ATOM 581 C C . GLN A 1 74 ? -6.072 4.593 4.762 1.00 92.88 74 GLN A C 1
ATOM 583 O O . GLN A 1 74 ? -5.028 3.950 4.875 1.00 92.88 74 GLN A O 1
ATOM 588 N N . GLU A 1 75 ? -6.321 5.375 3.717 1.00 93.44 75 GLU A N 1
ATOM 589 C CA . GLU A 1 75 ? -5.296 5.701 2.731 1.00 93.44 75 GLU A CA 1
ATOM 590 C C . GLU A 1 75 ? -4.280 6.666 3.338 1.00 93.44 75 GLU A C 1
ATOM 592 O O . GLU A 1 75 ? -4.646 7.658 3.975 1.00 93.44 75 GLU A O 1
ATOM 597 N N . VAL A 1 76 ? -2.996 6.375 3.145 1.00 93.12 76 VAL A N 1
ATOM 598 C CA . VAL A 1 76 ? -1.908 7.166 3.725 1.00 93.12 76 VAL A CA 1
ATOM 599 C C . VAL A 1 76 ? -0.797 7.432 2.722 1.00 93.12 76 VAL A C 1
ATOM 601 O O . VAL A 1 76 ? -0.620 6.720 1.731 1.00 93.12 76 VAL A O 1
ATOM 604 N N . ILE A 1 77 ? -0.027 8.477 3.008 1.00 91.06 77 ILE A N 1
ATOM 605 C CA . ILE A 1 77 ? 1.270 8.719 2.387 1.00 91.06 77 ILE A CA 1
ATOM 606 C C . ILE A 1 77 ? 2.314 8.328 3.426 1.00 91.06 77 ILE A C 1
ATOM 608 O O . ILE A 1 77 ? 2.269 8.832 4.549 1.00 91.06 77 ILE A O 1
ATOM 612 N N . THR A 1 78 ? 3.197 7.409 3.056 1.00 85.62 78 THR A N 1
ATOM 613 C CA . THR A 1 78 ? 4.325 6.970 3.892 1.00 85.62 78 THR A CA 1
ATOM 614 C C . THR A 1 78 ? 5.597 7.696 3.516 1.00 85.62 78 THR A C 1
ATOM 616 O O . THR A 1 78 ? 5.656 8.168 2.361 1.00 85.62 78 THR A O 1
#